Protein AF-A0A6C0JS86-F1 (afdb_monomer)

Radius of gyration: 32.62 Å; Cα contacts (8 Å, |Δi|>4): 65; chains: 1; bounding box: 48×30×108 Å

Solvent-accessible surface area (backbone atoms only — not comparable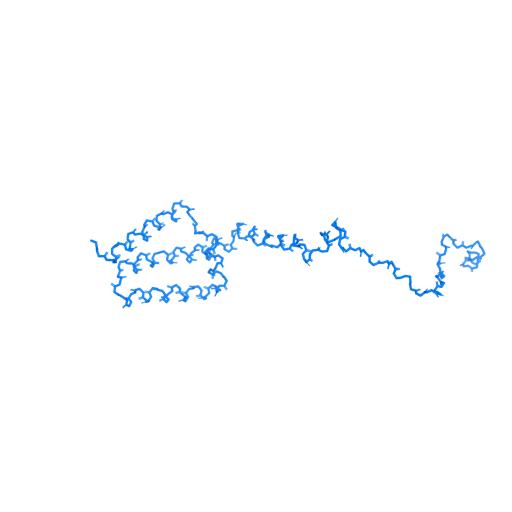 to full-atom values): 8396 Å² total; per-residue (Å²): 129,55,72,40,56,52,52,24,51,53,51,48,54,50,50,52,52,35,63,74,67,71,52,76,60,67,68,60,51,50,54,40,51,74,56,33,71,70,48,36,52,52,53,55,49,50,51,44,53,52,36,48,76,70,69,27,60,56,32,31,54,52,47,52,54,50,50,52,53,49,51,49,43,47,68,66,45,49,76,72,31,66,69,50,53,48,52,55,49,50,56,55,52,52,59,58,70,33,65,93,76,17,64,67,53,26,43,73,73,60,80,44,72,80,75,76,81,78,70,71,58,101,80,63,75,77,85,63,81,59,78,77,68,54,70,69,60,51,49,71,74,69,110

Secondary structure (DSSP, 8-state):
--HHHHHHHHHHHHHHHHHHH-S--HHHHHHHHHT-HHHHHHHHHHHHHHHHHTT-HHHHHHHHHHHHHHHHIIIIIGGG-HHHHHHHHHHHHHHHT-TTT-HHHHHHTTSS-PPPP--S-TT-------SSPPHHHHHHHH-

pLDDT: mean 79.11, std 11.08, range [51.41, 94.5]

Foldseek 3Di:
DPPLVVLLVVLVVVVVVCVVVVADDLVVLVVLCVCPLVSSVVVLVVVLVVCVVVVSVSNSVSSVVVSVSSSCCSPPPNVPDVVVVVVVVVVVVVVCPDCVPHPVNCVVVVVDDPDDPPPPDPPDDPPPCPPPDDPVVVVVVVD

Structure (mmCIF, N/CA/C/O backbone):
data_AF-A0A6C0JS86-F1
#
_entry.id   AF-A0A6C0JS86-F1
#
loop_
_atom_site.group_PDB
_atom_site.id
_atom_site.type_symbol
_atom_site.label_atom_id
_atom_site.label_alt_id
_atom_site.label_comp_id
_atom_site.label_asym_id
_atom_site.label_entity_id
_atom_site.label_seq_id
_atom_site.pdbx_PDB_ins_code
_atom_site.Cartn_x
_atom_site.Cartn_y
_atom_site.Cartn_z
_atom_site.occupancy
_atom_site.B_iso_or_equiv
_atom_site.auth_seq_id
_atom_site.auth_comp_id
_atom_site.auth_asym_id
_atom_site.auth_atom_id
_atom_site.pdbx_PDB_model_num
ATOM 1 N N . MET A 1 1 ? -4.258 2.442 32.702 1.00 60.25 1 MET A N 1
ATOM 2 C CA . MET A 1 1 ? -4.569 2.254 31.275 1.00 60.25 1 MET A CA 1
ATOM 3 C C . MET A 1 1 ? -4.558 0.777 30.979 1.00 60.25 1 MET A C 1
ATOM 5 O O . MET A 1 1 ? -3.561 0.117 31.265 1.00 60.25 1 MET A O 1
ATOM 9 N N . SER A 1 2 ? -5.675 0.257 30.481 1.00 83.94 2 SER A N 1
ATOM 10 C CA . SER A 1 2 ? -5.708 -1.099 29.938 1.00 83.94 2 SER A CA 1
ATOM 11 C C . SER A 1 2 ? -4.855 -1.165 28.657 1.00 83.94 2 SER A C 1
ATOM 13 O O . SER A 1 2 ? -4.657 -0.138 28.001 1.00 83.94 2 SER A O 1
ATOM 15 N N . PRO A 1 3 ? -4.314 -2.336 28.276 1.00 85.38 3 PRO A N 1
ATOM 16 C CA . PRO A 1 3 ? -3.574 -2.471 27.020 1.00 85.38 3 PRO A CA 1
ATOM 17 C C . PRO A 1 3 ? -4.386 -1.998 25.803 1.00 85.38 3 PRO A C 1
ATOM 19 O O . PRO A 1 3 ? -3.832 -1.344 24.926 1.00 85.38 3 PRO A O 1
ATOM 22 N N . ASP A 1 4 ? -5.702 -2.246 25.795 1.00 87.25 4 ASP A N 1
ATOM 23 C CA . ASP A 1 4 ? -6.623 -1.803 24.738 1.00 87.25 4 ASP A CA 1
ATOM 24 C C . ASP A 1 4 ? -6.697 -0.269 24.634 1.00 87.25 4 ASP A C 1
ATOM 26 O O . ASP A 1 4 ? -6.575 0.285 23.547 1.00 87.25 4 ASP A O 1
ATOM 30 N N . GLU A 1 5 ? -6.796 0.443 25.761 1.00 87.94 5 GLU A N 1
ATOM 31 C CA . GLU A 1 5 ? -6.770 1.916 25.787 1.00 87.94 5 GLU A CA 1
ATOM 32 C C . GLU A 1 5 ? -5.435 2.487 25.290 1.00 87.94 5 GLU A C 1
ATOM 34 O O . GLU A 1 5 ? -5.403 3.488 24.568 1.00 87.94 5 GLU A O 1
ATOM 39 N N . SER A 1 6 ? -4.320 1.854 25.659 1.00 90.12 6 SER A N 1
ATOM 40 C CA . SER A 1 6 ? -2.983 2.265 25.218 1.00 90.12 6 SER A CA 1
ATOM 41 C C . SER A 1 6 ? -2.804 2.087 23.709 1.00 90.12 6 SER A C 1
ATOM 43 O O . SER A 1 6 ? -2.282 2.979 23.041 1.00 90.12 6 SER A O 1
ATOM 45 N N . TYR A 1 7 ? -3.271 0.973 23.141 1.00 90.31 7 TYR A N 1
ATOM 46 C CA . TYR A 1 7 ? -3.207 0.751 21.695 1.00 90.31 7 TYR A CA 1
ATOM 47 C C . TYR A 1 7 ? -4.173 1.659 20.933 1.00 90.31 7 TYR A C 1
ATOM 49 O O . TYR A 1 7 ? -3.785 2.268 19.936 1.00 90.31 7 TYR A O 1
ATOM 57 N N . ALA A 1 8 ? -5.403 1.814 21.426 1.00 88.44 8 ALA A N 1
ATOM 58 C CA . ALA A 1 8 ? -6.394 2.692 20.821 1.00 88.44 8 ALA A CA 1
ATOM 59 C C . ALA A 1 8 ? -5.929 4.155 20.803 1.00 88.44 8 ALA A C 1
ATOM 61 O O . ALA A 1 8 ? -6.053 4.814 19.775 1.00 88.44 8 ALA A O 1
ATOM 62 N N . SER A 1 9 ? 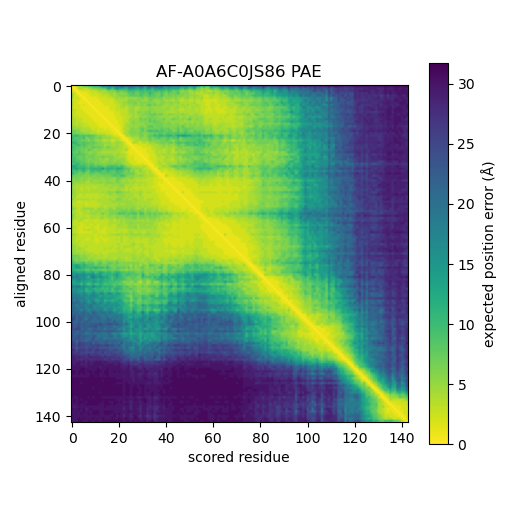-5.343 4.656 21.896 1.00 89.25 9 SER A N 1
ATOM 63 C CA . SER A 1 9 ? -4.824 6.031 21.959 1.00 89.25 9 SER A CA 1
ATOM 64 C C . SER A 1 9 ? -3.670 6.269 20.982 1.00 89.25 9 SER A C 1
ATOM 66 O O . SER A 1 9 ? -3.680 7.273 20.270 1.00 89.25 9 SER A O 1
ATOM 68 N N . LEU A 1 10 ? -2.730 5.325 20.862 1.00 91.19 10 LEU A N 1
ATOM 69 C CA . LEU A 1 10 ? -1.663 5.378 19.855 1.00 91.19 10 LEU A CA 1
ATOM 70 C C . LEU A 1 10 ? -2.214 5.430 18.426 1.00 91.19 10 LEU A C 1
ATOM 72 O O . LEU A 1 10 ? -1.791 6.262 17.621 1.00 91.19 10 LEU A O 1
ATOM 76 N N . LEU A 1 11 ? -3.185 4.573 18.112 1.00 90.19 11 LEU A N 1
ATOM 77 C CA . LEU A 1 11 ? -3.821 4.545 16.796 1.00 90.19 11 LEU A CA 1
ATOM 78 C C . LEU A 1 11 ? -4.619 5.818 16.501 1.00 90.19 11 LEU A C 1
ATOM 80 O O . LEU A 1 11 ? -4.684 6.250 15.353 1.00 90.19 11 LEU A O 1
ATOM 84 N N . LEU A 1 12 ? -5.192 6.448 17.523 1.00 90.12 12 LEU A N 1
ATOM 85 C CA . LEU A 1 12 ? -5.932 7.700 17.387 1.00 90.12 12 LEU A CA 1
ATOM 86 C C . LEU A 1 12 ? -4.985 8.870 17.083 1.00 90.12 12 LEU A C 1
ATOM 88 O O . LEU A 1 12 ? -5.269 9.678 16.198 1.00 90.12 12 LEU A O 1
ATOM 92 N N . VAL A 1 13 ? -3.820 8.920 17.737 1.00 90.88 13 VAL A N 1
ATOM 93 C CA . VAL A 1 13 ? -2.752 9.878 17.397 1.00 90.88 13 VAL A CA 1
ATOM 94 C C . VAL A 1 13 ? -2.282 9.667 15.959 1.00 90.88 13 VAL A C 1
ATOM 96 O O . VAL A 1 13 ? -2.174 10.630 15.200 1.00 90.88 13 VAL A O 1
ATOM 99 N N . PHE A 1 14 ? -2.065 8.417 15.549 1.00 89.00 14 PHE A N 1
ATOM 100 C CA . PHE A 1 14 ? -1.718 8.098 14.165 1.00 89.00 14 PHE A CA 1
ATOM 101 C C . PHE A 1 14 ? -2.797 8.570 13.178 1.00 89.00 14 PHE A C 1
ATOM 103 O O . PHE A 1 14 ? -2.481 9.237 12.194 1.00 89.00 14 PHE A O 1
ATOM 110 N N . LEU A 1 15 ? -4.074 8.298 13.462 1.00 87.19 15 LEU A N 1
ATOM 111 C CA . LEU A 1 15 ? -5.196 8.752 12.642 1.00 87.19 15 LEU A CA 1
ATOM 112 C C . LEU A 1 15 ? -5.214 10.284 12.505 1.00 87.19 15 LEU A C 1
ATOM 114 O O . LEU A 1 15 ? -5.410 10.791 11.403 1.00 87.19 15 LEU A O 1
ATOM 118 N N . LEU A 1 16 ? -4.961 11.030 13.585 1.00 88.50 16 LEU A N 1
ATOM 119 C CA . LEU A 1 16 ? -4.863 12.495 13.547 1.00 88.50 16 LEU A CA 1
ATOM 120 C C . LEU A 1 16 ? -3.736 12.981 12.626 1.00 88.50 16 LEU A C 1
ATOM 122 O O . LEU A 1 16 ? -3.931 13.916 11.845 1.00 88.50 16 LEU A O 1
ATOM 126 N N . VAL A 1 17 ? -2.571 12.334 12.670 1.00 86.75 17 VAL A N 1
ATOM 127 C CA . VAL A 1 17 ? -1.451 12.656 11.771 1.00 86.75 17 VAL A CA 1
ATOM 128 C C . VAL A 1 17 ? -1.833 12.389 10.315 1.00 86.75 17 VAL A C 1
ATOM 130 O O . VAL A 1 17 ? -1.601 13.230 9.450 1.00 86.75 17 VAL A O 1
ATOM 133 N N . VAL A 1 18 ? -2.490 11.267 10.029 1.00 83.88 18 VAL A N 1
ATOM 134 C CA . VAL A 1 18 ? -2.931 10.953 8.663 1.00 83.88 18 VAL A CA 1
ATOM 135 C C . VAL A 1 18 ? -3.972 11.956 8.163 1.00 83.88 18 VAL A C 1
ATOM 137 O O . VAL A 1 18 ? -3.881 12.425 7.031 1.00 83.88 18 VAL A O 1
ATOM 140 N N . ILE A 1 19 ? -4.939 12.338 9.001 1.00 83.75 19 ILE A N 1
ATOM 141 C CA . ILE A 1 19 ? -5.962 13.329 8.634 1.00 83.75 19 ILE A CA 1
ATOM 142 C C . ILE A 1 19 ? -5.321 14.687 8.330 1.00 83.75 19 ILE A C 1
ATOM 144 O O . ILE A 1 19 ? -5.702 15.341 7.359 1.00 83.75 19 ILE A O 1
ATOM 148 N N . THR A 1 20 ? -4.335 15.107 9.127 1.00 83.56 20 THR A N 1
ATOM 149 C CA . THR A 1 20 ? -3.633 16.383 8.910 1.00 83.56 20 THR A CA 1
ATOM 150 C C . THR A 1 20 ? -2.768 16.361 7.650 1.00 83.56 20 THR A C 1
ATOM 152 O O . THR A 1 20 ? -2.764 17.340 6.905 1.00 83.56 20 THR A O 1
ATOM 155 N N . GLN A 1 21 ? -2.106 15.240 7.352 1.00 81.06 21 GLN A N 1
ATOM 156 C CA . GLN A 1 21 ? -1.311 15.062 6.130 1.00 81.06 21 GLN A CA 1
ATOM 157 C C . GLN A 1 21 ? -2.154 14.749 4.883 1.00 81.06 21 GLN A C 1
ATOM 159 O O . GLN A 1 21 ? -1.644 14.841 3.770 1.00 81.06 21 GLN A O 1
ATOM 164 N N . LYS A 1 22 ? -3.442 14.420 5.053 1.00 78.00 22 LYS A N 1
ATOM 165 C CA . LYS A 1 22 ? -4.428 14.084 4.006 1.00 78.00 22 LYS A CA 1
ATOM 166 C C . LYS A 1 22 ? -4.080 12.891 3.110 1.00 78.00 22 LYS A C 1
ATOM 168 O O . LYS A 1 22 ? -4.817 12.639 2.162 1.00 78.00 22 LYS A O 1
ATOM 173 N N . GLN A 1 23 ? -3.001 12.170 3.387 1.00 73.69 23 GLN A N 1
ATOM 174 C CA . GLN A 1 23 ? -2.584 11.008 2.611 1.00 73.69 23 GLN A CA 1
ATOM 175 C C . GLN A 1 23 ? -1.907 9.980 3.511 1.00 73.69 23 GLN A C 1
ATOM 177 O O . GLN A 1 23 ? -1.190 10.334 4.451 1.00 73.69 23 GLN A O 1
ATOM 182 N N . PHE A 1 24 ? -2.106 8.702 3.202 1.00 82.00 24 PHE A N 1
ATOM 183 C CA . PHE A 1 24 ? -1.273 7.638 3.753 1.00 82.00 24 PHE A CA 1
ATOM 184 C C . PHE A 1 24 ? 0.077 7.565 3.026 1.00 82.00 24 PHE A C 1
ATOM 186 O O . PHE A 1 24 ? 0.243 8.062 1.913 1.00 82.00 24 PHE A O 1
ATOM 193 N N . SER A 1 25 ? 1.064 6.924 3.659 1.00 80.38 25 SER A N 1
ATOM 194 C CA . SER A 1 25 ? 2.381 6.719 3.049 1.00 80.38 25 SER A CA 1
ATOM 195 C C . SER A 1 25 ? 2.267 5.957 1.723 1.00 80.38 25 SER A C 1
ATOM 197 O O . SER A 1 25 ? 1.647 4.890 1.659 1.00 80.38 25 SER A O 1
ATOM 199 N N . SER A 1 26 ? 2.917 6.482 0.682 1.00 76.12 26 SER A N 1
ATOM 200 C CA . SER A 1 26 ? 2.955 5.907 -0.669 1.00 76.12 26 SER A CA 1
ATOM 201 C C . SER A 1 26 ? 3.426 4.452 -0.678 1.00 76.12 26 SER A C 1
ATOM 203 O O . SER A 1 26 ? 2.851 3.620 -1.377 1.00 76.12 26 SER A O 1
ATOM 205 N N . MET A 1 27 ? 4.416 4.119 0.154 1.00 77.75 27 MET A N 1
ATOM 206 C CA . MET A 1 27 ? 4.943 2.758 0.291 1.00 77.75 27 MET A CA 1
ATOM 207 C C . MET A 1 27 ? 3.875 1.778 0.789 1.00 77.75 27 MET A C 1
ATOM 209 O O . MET A 1 27 ? 3.764 0.662 0.281 1.00 77.75 27 MET A O 1
ATOM 213 N N . PHE A 1 28 ? 3.076 2.194 1.773 1.00 78.44 28 PHE A N 1
ATOM 214 C CA . PHE A 1 28 ? 2.033 1.349 2.352 1.00 78.44 28 PHE A CA 1
ATOM 215 C C . PHE A 1 28 ? 0.890 1.137 1.354 1.00 78.44 28 PHE A C 1
ATOM 217 O O . PHE A 1 28 ? 0.406 0.020 1.180 1.00 78.44 28 PHE A O 1
ATOM 224 N N . LEU A 1 29 ? 0.512 2.197 0.635 1.00 80.69 29 LEU A N 1
ATOM 225 C CA . LEU A 1 29 ? -0.508 2.151 -0.413 1.00 80.69 29 LEU A CA 1
ATOM 226 C C . LEU A 1 29 ? -0.092 1.262 -1.600 1.00 80.69 29 LEU A C 1
ATOM 228 O O . LEU A 1 29 ? -0.908 0.487 -2.098 1.00 80.69 29 LEU A O 1
ATOM 232 N N . GLU A 1 30 ? 1.172 1.315 -2.029 1.00 80.81 30 GLU A N 1
ATOM 233 C CA . GLU A 1 30 ? 1.726 0.405 -3.046 1.00 80.81 30 GLU A CA 1
ATOM 234 C C . GLU A 1 30 ? 1.748 -1.050 -2.569 1.00 80.81 30 GLU A C 1
ATOM 236 O O . GLU A 1 30 ? 1.359 -1.950 -3.314 1.00 80.81 30 GLU A O 1
ATOM 241 N N . LEU A 1 31 ? 2.130 -1.302 -1.314 1.00 81.56 31 LEU A N 1
ATOM 242 C CA . LEU A 1 31 ? 2.129 -2.652 -0.752 1.00 81.56 31 LEU A CA 1
ATOM 243 C C . LEU A 1 31 ? 0.718 -3.255 -0.718 1.00 81.56 31 LEU A C 1
ATOM 245 O O . LEU A 1 31 ? 0.536 -4.411 -1.103 1.00 81.56 31 LEU A O 1
ATOM 249 N N . LEU A 1 32 ? -0.294 -2.467 -0.340 1.00 81.38 32 LEU A N 1
ATOM 250 C CA . LEU A 1 32 ? -1.688 -2.905 -0.422 1.00 81.38 32 LEU A CA 1
ATOM 251 C C . LEU A 1 32 ? -2.130 -3.153 -1.871 1.00 81.38 32 LEU A C 1
ATOM 253 O O . LEU A 1 32 ? -2.835 -4.127 -2.135 1.00 81.38 32 LEU A O 1
ATOM 257 N N . LEU A 1 33 ? -1.710 -2.318 -2.826 1.00 81.69 33 LEU A N 1
ATOM 258 C CA . LEU A 1 33 ? -2.039 -2.524 -4.238 1.00 81.69 33 LEU A CA 1
ATOM 259 C C . LEU A 1 33 ? -1.380 -3.775 -4.833 1.00 81.69 33 LEU A C 1
ATOM 261 O O . LEU A 1 33 ? -2.016 -4.432 -5.659 1.00 81.69 33 LEU A O 1
ATOM 265 N N . LYS A 1 34 ? -0.169 -4.149 -4.399 1.00 81.19 34 LYS A N 1
ATOM 266 C CA . LYS A 1 34 ? 0.490 -5.405 -4.807 1.00 81.19 34 LYS A CA 1
ATOM 267 C C . LYS A 1 34 ? -0.319 -6.641 -4.419 1.00 81.19 34 LYS A C 1
ATOM 269 O O . LYS A 1 34 ? -0.354 -7.607 -5.172 1.00 81.19 34 LYS A O 1
ATOM 274 N N . ILE A 1 35 ? -1.018 -6.587 -3.285 1.00 78.38 35 ILE A N 1
ATOM 275 C CA . ILE A 1 35 ? -1.909 -7.655 -2.796 1.00 78.38 35 ILE A CA 1
ATOM 276 C C . ILE A 1 35 ? -3.234 -7.704 -3.586 1.00 78.38 35 ILE A C 1
ATOM 278 O O . ILE A 1 35 ? -4.035 -8.618 -3.402 1.00 78.38 35 ILE A O 1
ATOM 282 N N . THR A 1 36 ? -3.436 -6.793 -4.546 1.00 78.88 36 THR A N 1
ATOM 283 C CA . THR A 1 36 ? -4.679 -6.514 -5.284 1.00 78.88 36 THR A CA 1
ATOM 284 C C . THR A 1 36 ? -5.742 -5.814 -4.434 1.00 78.88 36 THR A C 1
ATOM 286 O O . THR A 1 36 ? -5.842 -6.013 -3.226 1.00 78.88 36 THR A O 1
ATOM 289 N N . ARG A 1 37 ? -6.587 -4.991 -5.074 1.00 77.88 37 ARG A N 1
ATOM 290 C CA . ARG A 1 37 ? -7.672 -4.246 -4.402 1.00 77.88 37 ARG A CA 1
ATOM 291 C C . ARG A 1 37 ? -8.614 -5.133 -3.568 1.00 77.88 37 ARG A C 1
ATOM 293 O O . ARG A 1 37 ? -8.844 -4.778 -2.412 1.00 77.88 37 ARG A O 1
ATOM 300 N N . PRO A 1 38 ? -9.151 -6.257 -4.092 1.00 82.75 38 PRO A N 1
ATOM 301 C CA . PRO A 1 38 ? -9.982 -7.146 -3.283 1.00 82.75 38 PRO A CA 1
ATOM 302 C C . PRO A 1 38 ? -9.164 -7.869 -2.204 1.00 82.75 38 PRO A C 1
ATOM 304 O O . PRO A 1 38 ? -9.632 -7.996 -1.073 1.00 82.75 38 PRO A O 1
ATOM 307 N N . GLY A 1 39 ? -7.919 -8.265 -2.494 1.00 82.62 39 GLY A N 1
ATOM 308 C CA . GLY A 1 39 ? -7.042 -8.894 -1.503 1.00 82.62 39 GLY A CA 1
ATOM 309 C C . GLY A 1 39 ? -6.794 -7.991 -0.294 1.00 82.62 39 GLY A C 1
ATOM 310 O O . GLY A 1 39 ? -6.970 -8.419 0.844 1.00 82.62 39 GLY A O 1
ATOM 311 N N . ALA A 1 40 ? -6.502 -6.711 -0.528 1.00 84.75 40 ALA A N 1
ATOM 312 C CA . ALA A 1 40 ? -6.325 -5.724 0.530 1.00 84.75 40 ALA A CA 1
ATOM 313 C C . ALA A 1 40 ? -7.580 -5.580 1.408 1.00 84.75 40 ALA A C 1
ATOM 315 O O . ALA A 1 40 ? -7.467 -5.555 2.631 1.00 84.75 40 ALA A O 1
ATOM 316 N N . THR A 1 41 ? -8.782 -5.548 0.818 1.00 87.44 41 THR A N 1
ATOM 317 C CA . THR A 1 41 ? -10.028 -5.480 1.606 1.00 87.44 41 THR A CA 1
ATOM 318 C C . THR A 1 41 ? -10.229 -6.704 2.495 1.00 87.44 41 THR A C 1
ATOM 320 O O . THR A 1 41 ? -10.583 -6.552 3.661 1.00 87.44 41 THR A O 1
ATOM 323 N N . VAL A 1 42 ? -9.951 -7.907 1.980 1.00 89.81 42 VAL A N 1
ATOM 324 C CA . VAL A 1 42 ? -10.088 -9.157 2.742 1.00 89.81 42 VAL A CA 1
ATOM 325 C C . VAL A 1 42 ? -9.080 -9.206 3.888 1.00 89.81 42 VAL A C 1
ATOM 327 O O . VAL A 1 42 ? -9.447 -9.554 5.007 1.00 89.81 42 VAL A O 1
ATOM 330 N N . VAL A 1 43 ? -7.831 -8.798 3.643 1.00 90.00 43 VAL A N 1
ATOM 331 C CA . VAL A 1 43 ? -6.782 -8.747 4.673 1.00 90.00 43 VAL A CA 1
ATOM 332 C C . VAL A 1 43 ? -7.146 -7.767 5.790 1.00 90.00 43 VAL A C 1
ATOM 334 O O . VAL A 1 43 ? -7.062 -8.121 6.965 1.00 90.00 43 VAL A O 1
ATOM 337 N N . LEU A 1 44 ? -7.598 -6.556 5.447 1.00 91.19 44 LEU A N 1
ATOM 338 C CA . LEU A 1 44 ? -7.997 -5.552 6.440 1.00 91.19 44 LEU A CA 1
ATOM 339 C C . LEU A 1 44 ? -9.227 -5.996 7.244 1.00 91.19 44 LEU A C 1
ATOM 341 O O . LEU A 1 44 ? -9.295 -5.764 8.449 1.00 91.19 44 LEU A O 1
ATOM 345 N N . LEU A 1 45 ? -10.180 -6.676 6.606 1.00 92.38 45 LEU A N 1
ATOM 346 C CA . LEU A 1 45 ? -11.351 -7.218 7.290 1.00 92.38 45 LEU A CA 1
ATOM 347 C C . LEU A 1 45 ? -10.973 -8.380 8.219 1.00 92.38 45 LEU A C 1
ATOM 349 O O . LEU A 1 45 ? -11.441 -8.434 9.354 1.00 92.38 45 LEU A O 1
ATOM 353 N N . GLY A 1 46 ? -10.064 -9.257 7.788 1.00 93.06 46 GLY A N 1
ATOM 354 C CA . GLY A 1 46 ? -9.495 -10.311 8.630 1.00 93.06 46 GLY A CA 1
ATOM 355 C C . GLY A 1 46 ? -8.777 -9.754 9.862 1.00 93.06 46 GLY A C 1
ATOM 356 O O . GLY A 1 46 ? -8.958 -10.273 10.963 1.00 93.06 46 GLY A O 1
ATOM 357 N N . LEU A 1 47 ? -8.036 -8.652 9.707 1.00 92.81 47 LEU A N 1
ATOM 358 C CA . LEU A 1 47 ? -7.396 -7.948 10.822 1.00 92.81 47 LEU A CA 1
ATOM 359 C C . LEU A 1 47 ? -8.425 -7.428 11.838 1.00 92.81 47 LEU A C 1
ATOM 361 O O . LEU A 1 47 ? -8.232 -7.583 13.043 1.00 92.81 47 LEU A O 1
ATOM 365 N N . LEU A 1 48 ? -9.534 -6.848 11.370 1.00 93.38 48 LEU A N 1
ATOM 366 C CA . LEU A 1 48 ? -10.611 -6.376 12.244 1.00 93.38 48 LEU A CA 1
ATOM 367 C C . LEU A 1 48 ? -11.277 -7.527 13.006 1.00 93.38 48 LEU A C 1
ATOM 369 O O . LEU A 1 48 ? -11.459 -7.434 14.219 1.00 93.38 48 LEU A O 1
ATOM 373 N N . VAL A 1 49 ? -11.584 -8.636 12.328 1.00 94.50 49 VAL A N 1
ATOM 374 C CA . VAL A 1 49 ? -12.142 -9.835 12.977 1.00 94.50 49 VAL A CA 1
ATOM 375 C C . VAL A 1 49 ? -11.177 -10.383 14.029 1.00 94.50 49 VAL A C 1
ATOM 377 O O . VAL A 1 49 ? -11.599 -10.716 15.137 1.00 94.50 49 VAL A O 1
ATOM 380 N N . PHE A 1 50 ? -9.877 -10.418 13.727 1.00 94.25 50 PHE A N 1
ATOM 381 C CA . PHE A 1 50 ? -8.853 -10.845 14.676 1.00 94.25 50 PHE A CA 1
ATOM 382 C C . PHE A 1 50 ? -8.823 -9.954 15.925 1.00 94.25 50 PHE A C 1
ATOM 384 O O . PHE A 1 50 ? -8.866 -10.473 17.041 1.00 94.25 50 PHE A O 1
ATOM 391 N N . LEU A 1 51 ? -8.822 -8.628 15.761 1.00 91.75 51 LEU A N 1
ATOM 392 C CA . LEU A 1 51 ? -8.844 -7.680 16.883 1.00 91.75 51 LEU A CA 1
ATOM 393 C C . LEU A 1 51 ? -10.095 -7.846 17.751 1.00 91.75 51 LEU A C 1
ATOM 395 O O . LEU A 1 51 ? -9.994 -7.887 18.978 1.00 91.75 51 LEU A O 1
ATOM 399 N N . TYR A 1 52 ? -11.258 -8.019 17.121 1.00 91.88 52 TYR A N 1
ATOM 400 C CA . TYR A 1 52 ? -12.508 -8.257 17.837 1.00 91.88 52 TYR A CA 1
ATOM 401 C C . TYR A 1 52 ? -12.480 -9.581 18.613 1.00 91.88 52 TYR A C 1
ATOM 403 O O . TYR A 1 52 ? -12.862 -9.620 19.780 1.00 91.88 52 TYR A O 1
ATOM 411 N N . SER A 1 53 ? -11.944 -10.651 18.014 1.00 93.44 53 SER A N 1
ATOM 412 C CA . SER A 1 53 ? -11.816 -11.961 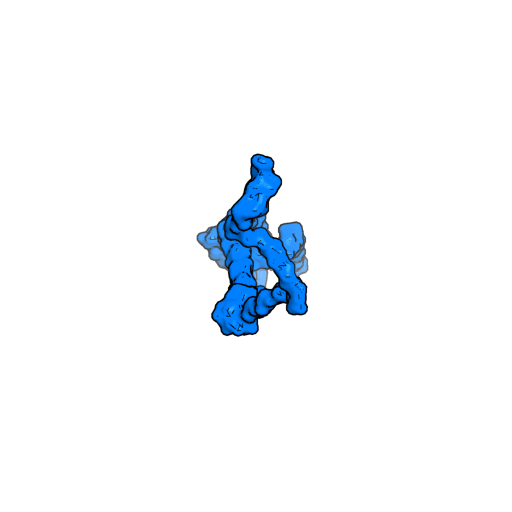18.671 1.00 93.44 53 SER A CA 1
ATOM 413 C C . SER A 1 53 ? -10.908 -11.942 19.908 1.00 93.44 53 SER A C 1
ATOM 415 O O . SER A 1 53 ? -11.033 -12.796 20.783 1.00 93.44 53 SER A O 1
ATOM 417 N N . LYS A 1 54 ? -10.004 -10.958 20.002 1.00 90.88 54 LYS A N 1
ATOM 418 C CA . LYS A 1 54 ? -9.113 -10.743 21.149 1.00 90.88 54 LYS A CA 1
ATOM 419 C C . LYS A 1 54 ? -9.732 -9.882 22.255 1.00 90.88 54 LYS A C 1
ATOM 421 O O . LYS A 1 54 ? -9.066 -9.651 23.259 1.00 90.88 54 LYS A O 1
ATOM 426 N N . GLY A 1 55 ? -10.972 -9.417 22.088 1.00 89.50 55 GLY A N 1
ATOM 427 C CA . GLY A 1 55 ? -11.655 -8.559 23.061 1.00 89.50 55 GLY A CA 1
ATOM 428 C C . GLY A 1 55 ? -11.135 -7.117 23.099 1.00 89.50 55 GLY A C 1
ATOM 429 O O . GLY A 1 55 ? -11.413 -6.397 24.052 1.00 89.50 55 GLY A O 1
ATOM 430 N N . LEU A 1 56 ? -10.379 -6.686 22.081 1.00 90.62 56 LEU A N 1
ATOM 431 C CA . LEU A 1 56 ? -9.836 -5.328 21.971 1.00 90.62 56 LEU A CA 1
ATOM 432 C C . LEU A 1 56 ? -10.857 -4.410 21.287 1.00 90.62 56 LEU A C 1
ATOM 434 O O . LEU A 1 56 ? -10.739 -4.091 20.100 1.00 90.62 56 LEU A O 1
ATOM 438 N N . HIS A 1 57 ? -11.913 -4.045 22.009 1.00 90.62 57 HIS A N 1
ATOM 439 C CA . HIS A 1 57 ? -13.054 -3.327 21.440 1.00 90.62 57 HIS A CA 1
ATOM 440 C C . HIS A 1 57 ? -12.718 -1.884 21.047 1.00 90.62 57 HIS A C 1
ATOM 442 O O . HIS A 1 57 ? -13.161 -1.427 19.989 1.00 90.62 57 HIS A O 1
ATOM 448 N N . TYR A 1 58 ? -11.914 -1.174 21.844 1.00 89.19 58 TYR A N 1
ATOM 449 C CA . TYR A 1 58 ? -11.528 0.201 21.520 1.00 89.19 58 TYR A CA 1
ATOM 450 C C . TYR A 1 58 ? -10.554 0.235 20.345 1.00 89.19 58 TYR A C 1
ATOM 452 O O . TYR A 1 58 ? -10.744 1.006 19.402 1.00 89.19 58 TYR A O 1
ATOM 460 N N . THR A 1 59 ? -9.560 -0.655 20.351 1.00 90.38 59 THR A N 1
ATOM 461 C CA . THR A 1 59 ? -8.617 -0.813 19.238 1.00 90.38 59 THR A CA 1
ATOM 462 C C . THR A 1 59 ? -9.349 -1.188 17.950 1.00 90.38 59 THR A C 1
ATOM 464 O O . THR A 1 59 ? -9.073 -0.607 16.903 1.00 90.38 59 THR A O 1
ATOM 467 N N . PHE A 1 60 ? -10.322 -2.106 18.014 1.00 92.19 60 PHE A N 1
ATOM 468 C CA . PHE A 1 60 ? -11.162 -2.480 16.874 1.00 92.19 60 PHE A CA 1
ATOM 469 C C . PHE A 1 60 ? -11.887 -1.273 16.273 1.00 92.19 60 PHE A C 1
ATOM 471 O O . PHE A 1 60 ? -11.873 -1.095 15.056 1.00 92.19 60 PHE A O 1
ATOM 478 N N . LEU A 1 61 ? -12.491 -0.429 17.113 1.00 92.31 61 LEU A N 1
ATOM 479 C CA . LEU A 1 61 ? -13.255 0.728 16.656 1.00 92.31 61 LEU A CA 1
ATOM 480 C C . LEU A 1 61 ? -12.353 1.733 15.932 1.00 92.31 61 LEU A C 1
ATOM 482 O O . LEU A 1 61 ? -12.653 2.131 14.805 1.00 92.31 61 LEU A O 1
ATOM 486 N N . VAL A 1 62 ? -11.216 2.094 16.535 1.00 92.25 62 VAL A N 1
ATOM 487 C CA . VAL A 1 62 ? -10.259 3.031 15.924 1.00 92.25 62 VAL A CA 1
ATOM 488 C C . VAL A 1 62 ? -9.672 2.449 14.636 1.00 92.25 62 VAL A C 1
ATOM 490 O O . VAL A 1 62 ? -9.614 3.141 13.618 1.00 92.25 62 VAL A O 1
ATOM 493 N N . MET A 1 63 ? -9.309 1.163 14.633 1.00 92.06 63 MET A N 1
ATOM 494 C CA . MET A 1 63 ? -8.830 0.486 13.426 1.00 92.06 63 MET A CA 1
ATOM 495 C C . MET A 1 63 ? -9.882 0.448 12.325 1.00 92.06 63 MET A C 1
ATOM 497 O O . MET A 1 63 ? -9.534 0.642 11.166 1.00 92.06 63 MET A O 1
ATOM 501 N N . GLY A 1 64 ? -11.158 0.252 12.656 1.00 91.75 64 GLY A N 1
ATOM 502 C CA . GLY A 1 64 ? -12.246 0.282 11.680 1.00 91.75 64 GLY A CA 1
ATOM 503 C C . GLY A 1 64 ? -12.315 1.622 10.951 1.00 91.75 64 GLY A C 1
ATOM 504 O O . GLY A 1 64 ? -12.382 1.658 9.722 1.00 91.75 64 GLY A O 1
ATOM 505 N N . VAL A 1 65 ? -12.203 2.727 11.692 1.00 91.56 65 VAL A N 1
ATOM 506 C CA . VAL A 1 65 ? -12.148 4.075 11.107 1.00 91.56 65 VAL A CA 1
ATOM 507 C C . VAL A 1 65 ? -10.925 4.223 10.199 1.00 91.56 65 VAL A C 1
ATOM 509 O O . VAL A 1 65 ? -11.069 4.645 9.050 1.00 91.56 65 VAL A O 1
ATOM 512 N N . ILE A 1 66 ? -9.737 3.821 10.665 1.00 90.56 66 ILE A N 1
ATOM 513 C CA . ILE A 1 66 ? -8.497 3.874 9.871 1.00 90.56 66 ILE A CA 1
ATOM 514 C C . ILE A 1 66 ? -8.644 3.076 8.572 1.00 90.56 66 ILE A C 1
ATOM 516 O O . ILE A 1 66 ? -8.289 3.578 7.509 1.00 90.56 66 ILE A O 1
ATOM 520 N N . VAL A 1 67 ? -9.199 1.864 8.634 1.00 91.31 67 VAL A N 1
ATOM 521 C CA . VAL A 1 67 ? -9.406 0.983 7.475 1.00 91.31 67 VAL A CA 1
ATOM 522 C C . VAL A 1 67 ? -10.304 1.641 6.432 1.00 91.31 67 VAL A C 1
ATOM 524 O O . VAL A 1 67 ? -9.979 1.607 5.247 1.00 91.31 67 VAL A O 1
ATOM 527 N N . VAL A 1 68 ? -11.403 2.279 6.845 1.00 89.69 68 VAL A N 1
ATOM 528 C CA . VAL A 1 68 ? -12.304 2.981 5.917 1.00 89.69 68 VAL A CA 1
ATOM 529 C C . VAL A 1 68 ? -11.588 4.143 5.229 1.00 89.69 68 VAL A C 1
ATOM 531 O O . VAL A 1 68 ? -11.685 4.286 4.008 1.00 89.69 68 VAL A O 1
ATOM 534 N N . PHE A 1 69 ? -10.834 4.948 5.982 1.00 88.19 69 PHE A N 1
ATOM 535 C CA . PHE A 1 69 ? -10.047 6.043 5.412 1.00 88.19 69 PHE A CA 1
ATOM 536 C C . PHE A 1 69 ? -8.960 5.536 4.462 1.00 88.19 69 PHE A C 1
ATOM 538 O O . PHE A 1 69 ? -8.813 6.078 3.369 1.00 88.19 69 PHE A O 1
ATOM 545 N N . LEU A 1 70 ? -8.248 4.475 4.839 1.00 87.56 70 LEU A N 1
ATOM 546 C CA . LEU A 1 70 ? -7.201 3.855 4.030 1.00 87.56 70 LEU A CA 1
ATOM 547 C C . LEU A 1 70 ? -7.759 3.302 2.719 1.00 87.56 70 LEU A C 1
ATOM 549 O O . LEU A 1 70 ? -7.191 3.531 1.654 1.00 87.56 70 LEU A O 1
ATOM 553 N N . LEU A 1 71 ? -8.893 2.599 2.776 1.00 87.00 71 LEU A N 1
ATOM 554 C CA . LEU A 1 71 ? -9.554 2.067 1.588 1.00 87.00 71 LEU A CA 1
ATOM 555 C C . LEU A 1 71 ? -10.035 3.185 0.670 1.00 87.00 71 LEU A C 1
ATOM 557 O O . LEU A 1 71 ? -9.819 3.106 -0.539 1.00 87.00 71 LEU A O 1
ATOM 561 N N . ARG A 1 72 ? -10.634 4.242 1.231 1.00 86.38 72 ARG A N 1
ATOM 562 C CA . ARG A 1 72 ? -11.020 5.425 0.460 1.00 86.38 72 ARG A CA 1
ATOM 563 C C . ARG A 1 72 ? -9.807 6.022 -0.249 1.00 86.38 72 ARG A C 1
ATOM 565 O O . ARG A 1 72 ? -9.851 6.178 -1.464 1.00 86.38 72 ARG A O 1
ATOM 572 N N . ASP A 1 73 ? -8.731 6.298 0.483 1.00 82.94 73 ASP A N 1
ATOM 573 C CA . ASP A 1 73 ? -7.523 6.924 -0.060 1.00 82.94 73 ASP A CA 1
ATOM 574 C C . ASP A 1 73 ? -6.878 6.062 -1.159 1.00 82.94 73 ASP A C 1
ATOM 576 O O . ASP A 1 73 ? -6.596 6.534 -2.264 1.00 82.94 73 ASP A O 1
ATOM 580 N N . MET A 1 74 ? -6.775 4.751 -0.922 1.00 84.19 74 MET A N 1
ATOM 581 C CA . MET A 1 74 ? -6.255 3.794 -1.896 1.00 84.19 74 MET A CA 1
ATOM 582 C C . MET A 1 74 ? -7.105 3.736 -3.175 1.00 84.19 74 MET A C 1
ATOM 584 O O . MET A 1 74 ? -6.556 3.682 -4.276 1.00 84.19 74 MET A O 1
ATOM 588 N N . TRP A 1 75 ? -8.437 3.721 -3.057 1.00 83.25 75 TRP A N 1
ATOM 589 C CA . TRP A 1 75 ? -9.332 3.518 -4.201 1.00 83.25 75 TRP A CA 1
ATOM 590 C C . TRP A 1 75 ? -9.550 4.794 -5.015 1.00 83.25 75 TRP A C 1
ATOM 592 O O . TRP A 1 75 ? -9.602 4.716 -6.245 1.00 83.25 75 TRP A O 1
ATOM 602 N N . SER A 1 76 ? -9.691 5.953 -4.364 1.00 80.56 76 SER A N 1
ATOM 603 C CA . SER A 1 76 ? -10.033 7.205 -5.048 1.00 80.56 76 SER A CA 1
ATOM 604 C C . SER A 1 76 ? -8.826 8.068 -5.393 1.00 80.56 76 SER A C 1
ATOM 606 O O . SER A 1 76 ? -8.798 8.638 -6.484 1.00 80.56 76 SER A O 1
ATOM 608 N N . HIS A 1 77 ? -7.848 8.178 -4.493 1.00 74.75 77 HIS A N 1
ATOM 609 C CA . HIS A 1 77 ? -6.745 9.129 -4.632 1.00 74.75 77 HIS A CA 1
ATOM 610 C C . HIS A 1 77 ? -5.484 8.463 -5.175 1.00 74.75 77 HIS A C 1
ATOM 612 O O . HIS A 1 77 ? -4.969 8.904 -6.199 1.00 74.75 77 HIS A O 1
ATOM 618 N N . TRP A 1 78 ? -5.022 7.367 -4.570 1.00 78.38 78 TRP A N 1
ATOM 619 C CA . TRP A 1 78 ? -3.722 6.778 -4.908 1.00 78.38 78 TRP A CA 1
ATOM 620 C C . TRP A 1 78 ? -3.641 6.221 -6.335 1.00 78.38 78 TRP A C 1
ATOM 622 O O . TRP A 1 78 ? -2.653 6.419 -7.033 1.00 78.38 78 TRP A O 1
ATOM 632 N N . VAL A 1 79 ? -4.698 5.566 -6.824 1.00 74.44 79 VAL A N 1
ATOM 633 C CA . VAL A 1 79 ? -4.721 5.027 -8.199 1.00 74.44 79 VAL A CA 1
ATOM 634 C C . VAL A 1 79 ? -4.594 6.131 -9.252 1.00 74.44 79 VAL A C 1
ATOM 636 O O . VAL A 1 79 ? -4.045 5.881 -10.323 1.00 74.44 79 VAL A O 1
ATOM 639 N N . ARG A 1 80 ? -5.118 7.323 -8.952 1.00 72.62 80 ARG A N 1
ATOM 640 C CA . ARG A 1 80 ? -5.164 8.478 -9.855 1.00 72.62 80 ARG A CA 1
ATOM 641 C C . ARG A 1 80 ? -4.083 9.515 -9.541 1.00 72.62 80 ARG A C 1
ATOM 643 O O . ARG A 1 80 ? -4.088 10.570 -10.163 1.00 72.62 80 ARG A O 1
ATOM 650 N N . SER A 1 81 ? -3.208 9.256 -8.568 1.00 76.62 81 SER A N 1
ATOM 651 C CA . SER A 1 81 ? -2.230 10.242 -8.122 1.00 76.62 81 SER A CA 1
ATOM 652 C C . SER A 1 81 ? -1.053 10.324 -9.092 1.00 76.62 81 SER A C 1
ATOM 654 O O . SER A 1 81 ? -0.499 9.307 -9.522 1.00 76.62 81 SER A O 1
ATOM 656 N N . ASP A 1 82 ? -0.618 11.552 -9.378 1.00 73.44 82 ASP A N 1
ATOM 657 C CA . ASP A 1 82 ? 0.633 11.788 -10.105 1.00 73.44 82 ASP A CA 1
ATOM 658 C C . ASP A 1 82 ? 1.835 11.238 -9.332 1.00 73.44 82 ASP A C 1
ATOM 660 O O . ASP A 1 82 ? 2.790 10.771 -9.937 1.00 73.44 82 ASP A O 1
ATOM 664 N N . ALA A 1 83 ? 1.761 11.189 -7.997 1.00 70.75 83 ALA A N 1
ATOM 665 C CA . ALA A 1 83 ? 2.786 10.576 -7.157 1.00 70.75 83 ALA A CA 1
ATOM 666 C C . ALA A 1 83 ? 2.988 9.083 -7.466 1.00 70.75 83 ALA A C 1
ATOM 668 O O . ALA A 1 83 ? 4.123 8.614 -7.521 1.00 70.75 83 ALA A O 1
ATOM 669 N N . ARG A 1 84 ? 1.907 8.329 -7.714 1.00 77.00 84 ARG A N 1
ATOM 670 C CA . ARG A 1 84 ? 2.006 6.923 -8.117 1.00 77.00 84 ARG A CA 1
ATOM 671 C C . ARG A 1 84 ? 2.565 6.787 -9.527 1.00 77.00 84 ARG A C 1
ATOM 673 O O . ARG A 1 84 ? 3.380 5.906 -9.783 1.00 77.00 84 ARG A O 1
ATOM 680 N N . ARG A 1 85 ? 2.135 7.653 -10.445 1.00 79.19 85 ARG A N 1
ATOM 681 C CA . ARG A 1 85 ? 2.659 7.671 -11.813 1.00 79.19 85 ARG A CA 1
ATOM 682 C C . ARG A 1 85 ? 4.160 7.965 -11.824 1.00 79.19 85 ARG A C 1
ATOM 684 O O . ARG A 1 85 ? 4.905 7.216 -12.442 1.00 7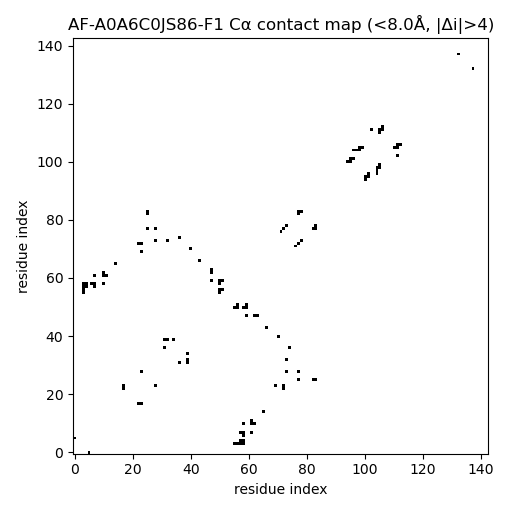9.19 85 ARG A O 1
ATOM 691 N N . LEU A 1 86 ? 4.587 8.971 -11.065 1.00 79.38 86 LEU A N 1
ATOM 692 C CA . LEU A 1 86 ? 5.989 9.321 -10.873 1.00 79.38 86 LEU A CA 1
ATOM 693 C C . LEU A 1 86 ? 6.776 8.178 -10.225 1.00 79.38 86 LEU A C 1
ATOM 695 O O . LEU A 1 86 ? 7.876 7.887 -10.670 1.00 79.38 86 LEU A O 1
ATOM 699 N N . TYR A 1 87 ? 6.220 7.495 -9.220 1.00 75.00 87 TYR A N 1
ATOM 700 C C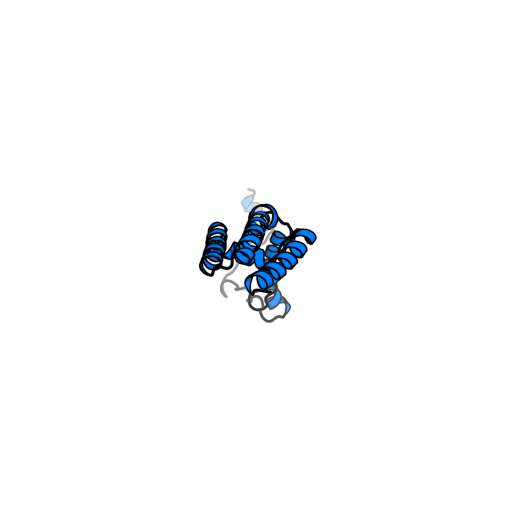A . TYR A 1 87 ? 6.858 6.327 -8.604 1.00 75.00 87 TYR A CA 1
ATOM 701 C C . TYR A 1 87 ? 7.108 5.204 -9.624 1.00 75.00 87 TYR A C 1
ATOM 703 O O . TYR A 1 87 ? 8.215 4.680 -9.712 1.00 75.00 87 TYR A O 1
ATOM 711 N N . LEU A 1 88 ? 6.106 4.877 -10.446 1.00 79.06 88 LEU A N 1
ATOM 712 C CA . LEU A 1 88 ? 6.233 3.860 -11.494 1.00 79.06 88 LEU A CA 1
ATOM 713 C C . LEU A 1 88 ? 7.208 4.277 -12.605 1.00 79.06 88 LEU A C 1
ATOM 715 O O . LEU A 1 88 ? 7.960 3.441 -13.105 1.00 79.06 88 LEU A O 1
ATOM 719 N N . GLU A 1 89 ? 7.196 5.551 -13.001 1.00 82.06 89 GLU A N 1
ATOM 720 C CA . GLU A 1 89 ? 8.126 6.096 -13.995 1.00 82.06 89 GLU A CA 1
ATOM 721 C C . GLU A 1 89 ? 9.563 6.105 -13.454 1.00 82.06 89 GLU A C 1
ATOM 723 O O . GLU A 1 89 ? 10.458 5.616 -14.139 1.00 82.06 89 GLU A O 1
ATOM 728 N N . SER A 1 90 ? 9.765 6.520 -12.199 1.00 80.00 90 SER A N 1
ATOM 729 C CA . SER A 1 90 ? 11.057 6.493 -11.504 1.00 80.00 90 SER A CA 1
ATOM 730 C C . SER A 1 90 ? 11.648 5.089 -11.456 1.00 80.00 90 SER A C 1
ATOM 732 O O . SER A 1 90 ? 12.809 4.914 -11.804 1.00 80.00 90 SER A O 1
ATOM 734 N N . SER A 1 91 ? 10.869 4.073 -11.072 1.00 72.75 91 SER A N 1
ATOM 735 C CA . SER A 1 91 ? 11.366 2.690 -11.043 1.00 72.75 91 SER A CA 1
ATOM 736 C C . SER A 1 91 ? 11.704 2.154 -12.436 1.00 72.75 91 SER A C 1
ATOM 738 O O . SER A 1 91 ? 12.619 1.346 -12.584 1.00 72.75 91 SER A O 1
ATOM 740 N N . ARG A 1 92 ? 10.981 2.589 -13.476 1.00 77.75 92 ARG A N 1
ATOM 741 C CA . ARG A 1 92 ? 11.283 2.205 -14.860 1.00 77.75 92 ARG A CA 1
ATOM 742 C C . ARG A 1 92 ? 12.550 2.883 -15.370 1.00 77.75 92 ARG A C 1
ATOM 744 O O . ARG A 1 92 ? 13.310 2.252 -16.098 1.00 77.75 92 ARG A O 1
ATOM 751 N N . ASP A 1 93 ? 12.761 4.144 -15.016 1.00 77.19 93 ASP A N 1
ATOM 752 C CA . ASP A 1 93 ? 13.967 4.870 -15.398 1.00 77.19 93 ASP A CA 1
ATOM 753 C C . ASP A 1 93 ? 15.189 4.358 -14.634 1.00 77.19 93 ASP A C 1
ATOM 755 O O . ASP A 1 93 ? 16.224 4.138 -15.247 1.00 77.19 93 ASP A O 1
ATOM 759 N N . GLU A 1 94 ? 15.063 4.028 -13.351 1.00 78.88 94 GLU A N 1
ATOM 760 C CA . GLU A 1 94 ? 16.141 3.398 -12.579 1.00 78.88 94 GLU A CA 1
ATOM 761 C C . GLU A 1 94 ? 16.578 2.057 -13.193 1.00 78.88 94 GLU A C 1
ATOM 763 O O . GLU A 1 94 ? 17.770 1.800 -13.333 1.00 78.88 94 GLU A O 1
ATOM 768 N N . ALA A 1 95 ? 15.631 1.255 -13.695 1.00 73.44 95 ALA A N 1
ATOM 769 C CA . ALA A 1 95 ? 15.941 0.026 -14.429 1.00 73.44 95 ALA A CA 1
ATOM 770 C C . ALA A 1 95 ? 16.672 0.265 -15.768 1.00 73.44 95 ALA A C 1
ATOM 772 O O . ALA A 1 95 ? 17.367 -0.626 -16.247 1.00 73.44 95 ALA A O 1
ATOM 773 N N . ARG A 1 96 ? 16.551 1.450 -16.385 1.00 70.38 96 ARG A N 1
ATOM 774 C CA . ARG A 1 96 ? 17.329 1.817 -17.588 1.00 70.38 96 ARG A CA 1
ATOM 775 C C . ARG A 1 96 ? 18.770 2.193 -17.264 1.00 70.38 96 ARG A C 1
ATOM 777 O O . ARG A 1 96 ? 19.615 2.144 -18.157 1.00 70.38 96 ARG A O 1
ATOM 784 N N . PHE A 1 97 ? 19.043 2.572 -16.019 1.00 76.56 97 PHE A N 1
ATOM 785 C CA . PHE A 1 97 ? 20.371 2.962 -15.551 1.00 76.56 97 PHE A CA 1
ATOM 786 C C . PHE A 1 97 ? 21.083 1.854 -14.764 1.00 76.56 97 PHE A C 1
ATOM 788 O O . PHE A 1 97 ? 22.088 2.107 -14.103 1.00 76.56 97 PHE A O 1
ATOM 795 N N . ASP A 1 98 ? 20.603 0.615 -14.859 1.00 80.75 98 ASP A N 1
ATOM 796 C CA . ASP A 1 98 ? 21.323 -0.540 -14.343 1.00 80.75 98 ASP A CA 1
ATOM 797 C C . ASP A 1 98 ? 22.405 -0.976 -15.337 1.00 80.75 98 ASP A C 1
ATOM 799 O O . ASP A 1 98 ? 22.132 -1.376 -16.469 1.00 80.75 98 ASP A O 1
ATOM 803 N N . HIS A 1 99 ? 23.657 -0.918 -14.892 1.00 75.81 99 HIS A N 1
ATOM 804 C CA . HIS A 1 99 ? 24.827 -1.258 -15.699 1.00 75.81 99 HIS A CA 1
ATOM 805 C C . HIS A 1 99 ? 24.795 -2.696 -16.223 1.00 75.81 99 HIS A C 1
ATOM 807 O O . HIS A 1 99 ? 25.294 -2.972 -17.309 1.00 75.81 99 HIS A O 1
ATOM 813 N N . SER A 1 100 ? 24.169 -3.620 -15.489 1.00 80.06 100 SER A N 1
ATOM 814 C CA . SER A 1 100 ? 24.122 -5.033 -15.876 1.00 80.06 100 SER A CA 1
ATOM 815 C C . SER A 1 100 ? 23.172 -5.316 -17.045 1.00 80.06 100 SER A C 1
ATOM 817 O O . SER A 1 100 ? 23.380 -6.275 -17.790 1.00 80.06 100 SER A O 1
ATOM 819 N N . SER A 1 101 ? 22.166 -4.462 -17.245 1.00 77.88 101 SER A N 1
ATOM 820 C CA . SER A 1 101 ? 21.096 -4.652 -18.231 1.00 77.88 101 SER A CA 1
ATOM 821 C C . SER A 1 101 ? 21.024 -3.550 -19.297 1.00 77.88 101 SER A C 1
ATOM 823 O O . SER A 1 101 ? 20.418 -3.755 -20.351 1.00 77.88 101 SER A O 1
ATOM 825 N N . SER A 1 102 ? 21.666 -2.404 -19.066 1.00 78.94 102 SER A N 1
ATOM 826 C CA . SER A 1 102 ? 21.647 -1.251 -19.964 1.00 78.94 102 SER A CA 1
ATOM 827 C C . SER A 1 102 ? 22.795 -1.277 -20.968 1.00 78.94 102 SER A C 1
ATOM 829 O O . SER A 1 102 ? 23.959 -1.064 -20.624 1.00 78.94 102 SER A O 1
ATOM 831 N N . ILE A 1 103 ? 22.460 -1.492 -22.243 1.00 77.50 103 ILE A N 1
ATOM 832 C CA . ILE A 1 103 ? 23.449 -1.525 -23.327 1.00 77.50 103 ILE A CA 1
ATOM 833 C C . ILE A 1 103 ? 24.105 -0.160 -23.564 1.00 77.50 103 ILE A C 1
ATOM 835 O O . ILE A 1 103 ? 25.284 -0.102 -23.900 1.00 77.50 103 ILE A O 1
ATOM 839 N N . ASP A 1 104 ? 23.373 0.929 -23.323 1.00 76.00 104 ASP A N 1
ATOM 840 C CA . ASP A 1 104 ? 23.878 2.290 -23.503 1.00 76.00 104 ASP A CA 1
ATOM 841 C C . ASP A 1 104 ? 24.966 2.608 -22.468 1.00 76.00 104 ASP A C 1
ATOM 843 O O . ASP A 1 104 ? 26.007 3.164 -22.816 1.00 76.00 104 ASP A O 1
ATOM 847 N N . LEU A 1 105 ? 24.774 2.186 -21.211 1.00 82.19 105 LEU A N 1
ATOM 848 C CA . LEU A 1 105 ? 25.789 2.326 -20.161 1.00 82.19 105 LEU A CA 1
ATOM 849 C C . LEU A 1 105 ? 27.001 1.425 -20.413 1.00 82.19 105 LEU A C 1
ATOM 851 O O . LEU A 1 105 ? 28.137 1.859 -20.240 1.00 82.19 105 LEU A O 1
ATOM 855 N N . GLN A 1 106 ? 26.777 0.196 -20.878 1.00 83.94 106 GLN A N 1
ATOM 856 C CA . GLN A 1 106 ? 27.861 -0.723 -21.233 1.00 83.94 106 GLN A CA 1
ATOM 857 C C . GLN A 1 106 ? 28.684 -0.224 -22.433 1.00 83.94 106 GLN A C 1
ATOM 859 O O . GLN A 1 106 ? 29.902 -0.411 -22.473 1.00 83.94 106 GLN A O 1
ATOM 864 N N . MET A 1 107 ? 28.047 0.446 -23.398 1.00 80.81 107 MET A N 1
ATOM 865 C CA . MET A 1 107 ? 28.741 1.115 -24.501 1.00 80.81 107 MET A CA 1
ATOM 866 C C . MET A 1 107 ? 29.482 2.371 -24.037 1.00 80.81 107 MET A C 1
ATOM 868 O O . MET A 1 107 ? 30.611 2.591 -24.475 1.00 80.81 107 MET A O 1
ATOM 872 N N . ALA A 1 108 ? 28.887 3.169 -23.145 1.00 81.38 108 ALA A N 1
ATOM 873 C CA . ALA A 1 108 ? 29.512 4.373 -22.597 1.00 81.38 108 ALA A CA 1
ATOM 874 C C . ALA A 1 108 ? 30.779 4.057 -21.783 1.00 81.38 108 ALA A C 1
ATOM 876 O O . ALA A 1 108 ? 31.803 4.710 -21.974 1.00 81.38 108 ALA A O 1
ATOM 877 N N . ASP A 1 109 ? 30.745 3.010 -20.956 1.00 83.94 109 ASP A N 1
ATOM 878 C CA . ASP A 1 109 ? 31.904 2.544 -20.179 1.00 83.94 109 ASP A CA 1
ATOM 879 C C . ASP A 1 109 ? 32.887 1.700 -21.006 1.00 83.94 109 ASP A C 1
ATOM 881 O O . ASP A 1 109 ? 33.952 1.304 -20.526 1.00 83.94 109 ASP A O 1
ATOM 885 N N . GLY A 1 110 ? 32.549 1.410 -22.266 1.00 78.38 110 GLY A N 1
ATOM 886 C CA . GLY A 1 110 ? 33.388 0.648 -23.185 1.00 78.38 110 GLY A CA 1
ATOM 887 C C . GLY A 1 110 ? 33.522 -0.838 -22.839 1.00 78.38 110 GLY A C 1
ATOM 888 O O . GLY A 1 110 ? 34.398 -1.504 -23.399 1.00 78.38 110 GLY A O 1
ATOM 889 N N . SER A 1 111 ? 32.671 -1.362 -21.948 1.00 82.00 111 SER A N 1
ATOM 890 C CA . SER A 1 111 ? 32.618 -2.787 -21.597 1.00 82.00 111 SER A CA 1
ATOM 891 C C . SER A 1 111 ? 32.051 -3.632 -22.741 1.00 82.00 111 SER A C 1
ATOM 893 O O . SER A 1 111 ? 32.487 -4.766 -22.944 1.00 82.00 111 SER A O 1
ATOM 895 N N . VAL A 1 112 ? 31.151 -3.058 -23.545 1.00 78.94 112 VAL A N 1
ATOM 896 C CA . VAL A 1 112 ? 30.640 -3.650 -24.783 1.00 78.94 112 VAL A CA 1
ATOM 897 C C . VAL A 1 112 ? 30.968 -2.733 -25.954 1.00 78.94 112 VAL A C 1
ATOM 899 O O . VAL A 1 112 ? 30.712 -1.533 -25.933 1.00 78.94 112 VAL A O 1
ATOM 902 N N . LYS A 1 113 ? 31.532 -3.313 -27.013 1.00 80.25 113 LYS A N 1
ATOM 903 C CA . LYS A 1 113 ? 31.746 -2.637 -28.296 1.00 80.25 113 LYS A CA 1
ATOM 904 C C . LYS A 1 113 ? 30.806 -3.242 -29.323 1.00 80.25 113 LYS A C 1
ATOM 906 O O . LYS A 1 113 ? 30.503 -4.433 -29.249 1.00 80.25 113 LYS A O 1
ATOM 911 N N . HIS A 1 114 ? 30.371 -2.440 -30.294 1.00 72.50 114 HIS A N 1
ATOM 912 C CA . HIS A 1 114 ? 29.682 -2.984 -31.459 1.00 72.50 114 HIS A CA 1
ATOM 913 C C . HIS A 1 114 ? 30.514 -4.122 -32.047 1.00 72.50 114 HIS A C 1
ATOM 915 O O . HIS A 1 114 ? 31.731 -3.987 -32.216 1.00 72.50 114 HIS A O 1
ATOM 921 N N . ALA A 1 115 ? 29.852 -5.238 -32.352 1.00 71.06 115 ALA A N 1
ATOM 922 C CA . ALA A 1 115 ? 30.484 -6.272 -33.146 1.00 71.06 115 ALA A CA 1
ATOM 923 C C . ALA A 1 115 ? 31.007 -5.620 -34.438 1.00 71.06 115 ALA A C 1
ATOM 925 O O . ALA A 1 115 ? 30.311 -4.770 -35.010 1.00 71.06 115 ALA A O 1
ATOM 926 N N . PRO A 1 116 ? 32.225 -5.967 -34.889 1.00 69.06 116 PRO A N 1
ATOM 927 C CA . PRO A 1 116 ? 32.702 -5.490 -36.174 1.00 69.06 116 PRO A CA 1
ATOM 928 C C . PRO A 1 116 ? 31.655 -5.858 -37.232 1.00 69.06 116 PRO A C 1
ATOM 930 O O . PRO A 1 116 ? 31.064 -6.940 -37.134 1.00 69.06 116 PRO A O 1
ATOM 933 N N . PRO A 1 117 ? 31.380 -4.971 -38.205 1.00 68.06 117 PRO A N 1
ATOM 934 C CA . PRO A 1 117 ? 30.389 -5.249 -39.230 1.00 68.06 117 PRO A CA 1
ATOM 935 C C . PRO A 1 117 ? 30.713 -6.605 -39.846 1.00 68.06 117 PRO A C 1
ATOM 937 O O . PRO A 1 117 ? 31.820 -6.815 -40.347 1.00 68.06 117 PRO A O 1
ATOM 940 N N . SER A 1 118 ? 29.765 -7.540 -39.775 1.00 59.50 118 SER A N 1
ATOM 941 C CA . SER A 1 118 ? 29.895 -8.794 -40.495 1.00 59.50 118 SER A CA 1
ATOM 942 C C . SER A 1 118 ? 29.780 -8.440 -41.969 1.00 59.50 118 SER A C 1
ATOM 944 O O . SER A 1 118 ? 28.680 -8.301 -42.504 1.00 59.50 118 SER A O 1
ATOM 946 N N . ILE A 1 119 ? 30.919 -8.225 -42.622 1.00 59.31 119 ILE A N 1
ATOM 947 C CA . ILE A 1 119 ? 30.965 -8.226 -44.076 1.00 59.31 119 ILE A CA 1
ATOM 948 C C . ILE A 1 119 ? 30.456 -9.615 -44.446 1.00 59.31 119 ILE A C 1
ATOM 950 O O . ILE A 1 119 ? 31.063 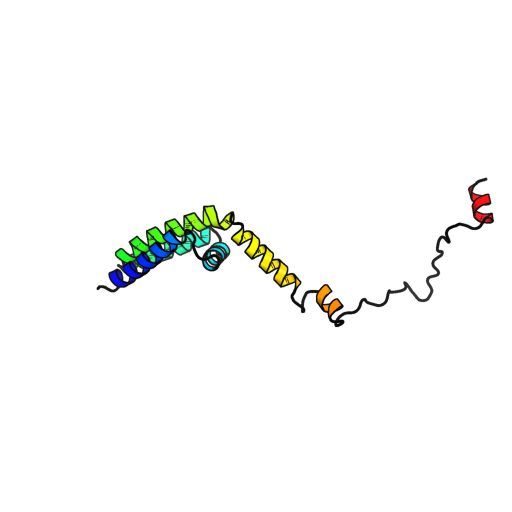-10.615 -44.057 1.00 59.31 119 ILE A O 1
ATOM 954 N N . TYR A 1 120 ? 29.286 -9.675 -45.079 1.00 55.16 120 TYR A N 1
ATOM 955 C CA . TYR A 1 120 ? 28.734 -10.908 -45.614 1.00 55.16 120 TYR A CA 1
ATOM 956 C C . TYR A 1 120 ? 29.808 -11.533 -46.502 1.00 55.16 120 TYR A C 1
ATOM 958 O O . TYR A 1 120 ? 29.985 -11.090 -47.622 1.00 55.16 120 TYR A O 1
ATOM 966 N N . TYR A 1 121 ? 30.535 -12.520 -45.978 1.00 55.69 121 TYR A N 1
ATOM 967 C CA . TYR A 1 121 ? 31.504 -13.353 -46.685 1.00 55.69 121 TYR A CA 1
ATOM 968 C C . TYR A 1 121 ? 32.696 -12.624 -47.354 1.00 55.69 121 TYR A C 1
ATOM 970 O O . TYR A 1 121 ? 32.553 -11.728 -48.185 1.00 55.69 121 TYR A O 1
ATOM 978 N N . ALA A 1 122 ? 33.919 -13.086 -47.079 1.00 52.34 122 ALA A N 1
ATOM 979 C CA . ALA A 1 122 ? 35.102 -12.723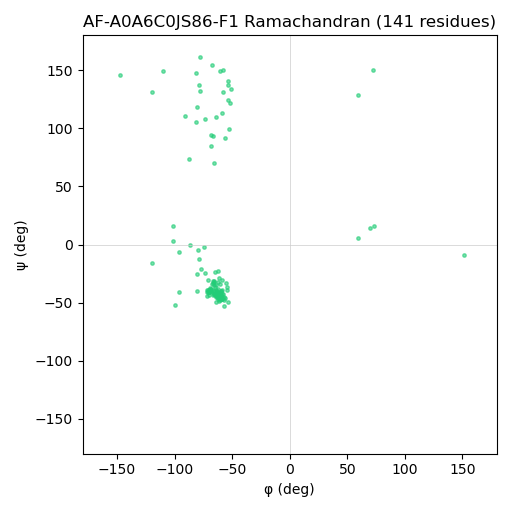 -47.862 1.00 52.34 122 ALA A CA 1
ATOM 980 C C . ALA A 1 122 ? 34.986 -13.350 -49.268 1.00 52.34 122 ALA A C 1
ATOM 982 O O . ALA A 1 122 ? 35.426 -14.470 -49.503 1.00 52.34 122 ALA A O 1
ATOM 983 N N . GLY A 1 123 ? 34.289 -12.666 -50.174 1.00 57.03 123 GLY A N 1
ATOM 984 C CA . GLY A 1 123 ? 33.939 -13.166 -51.507 1.00 57.03 123 GLY A CA 1
ATOM 985 C C . GLY A 1 123 ? 32.640 -12.588 -52.070 1.00 57.03 123 GLY A C 1
ATOM 986 O O . GLY A 1 123 ? 32.355 -12.774 -53.251 1.00 57.03 123 GLY A O 1
ATOM 987 N N . TRP A 1 124 ? 31.860 -11.860 -51.266 1.00 54.44 124 TRP A N 1
ATOM 988 C CA . TRP A 1 124 ? 30.718 -11.114 -51.776 1.00 54.44 124 TRP A CA 1
ATOM 989 C C . TRP A 1 124 ? 31.213 -9.884 -52.540 1.00 54.44 124 TRP A C 1
ATOM 991 O O . TRP A 1 124 ? 31.735 -8.936 -51.955 1.00 54.44 124 TRP A O 1
ATOM 1001 N N . GLN A 1 125 ? 31.084 -9.921 -53.865 1.00 55.16 125 GLN A N 1
ATOM 1002 C CA . GLN A 1 125 ? 31.172 -8.733 -54.700 1.00 55.16 125 GLN A CA 1
ATOM 1003 C C . GLN A 1 125 ? 29.809 -8.047 -54.641 1.00 55.16 125 GLN A C 1
ATOM 1005 O O . GLN A 1 125 ? 28.860 -8.546 -55.253 1.00 55.16 125 GLN A O 1
ATOM 1010 N N . PRO A 1 126 ? 29.654 -6.925 -53.922 1.00 53.25 126 PRO A N 1
ATOM 1011 C CA . PRO A 1 126 ? 28.479 -6.119 -54.139 1.00 53.25 126 PRO A CA 1
ATOM 1012 C C . PRO A 1 126 ? 28.589 -5.611 -55.579 1.00 53.25 126 PRO A C 1
ATOM 1014 O O . PRO A 1 126 ? 29.427 -4.761 -55.884 1.00 53.25 126 PRO A O 1
ATOM 1017 N N . HIS A 1 127 ? 27.735 -6.106 -56.478 1.00 52.62 127 HIS A N 1
ATOM 1018 C CA . HIS A 1 127 ? 27.323 -5.317 -57.635 1.00 52.62 127 HIS A CA 1
ATOM 1019 C C . HIS A 1 127 ? 26.526 -4.134 -57.081 1.00 52.62 127 HIS A C 1
ATOM 1021 O O . HIS A 1 127 ? 25.300 -4.084 -57.139 1.00 52.62 127 HIS A O 1
ATOM 1027 N N . LEU A 1 128 ? 27.242 -3.220 -56.426 1.00 54.72 128 LEU A N 1
ATOM 1028 C C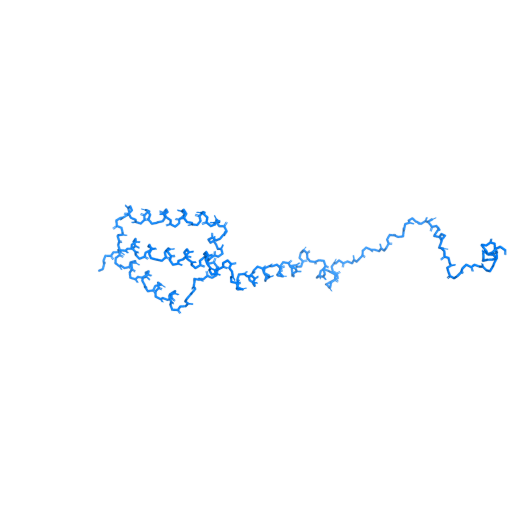A . LEU A 1 128 ? 26.750 -1.906 -56.097 1.00 54.72 128 LEU A CA 1
ATOM 1029 C C . LEU A 1 128 ? 26.275 -1.333 -57.420 1.00 54.72 128 LEU A C 1
ATOM 1031 O O . LEU A 1 128 ? 27.031 -1.267 -58.391 1.00 54.72 128 LEU A O 1
ATOM 1035 N N . LEU A 1 129 ? 25.012 -0.927 -57.442 1.00 55.97 129 LEU A N 1
ATOM 1036 C CA . LEU A 1 129 ? 24.574 0.116 -58.345 1.00 55.97 129 LEU A CA 1
ATOM 1037 C C . LEU A 1 129 ? 25.475 1.316 -58.039 1.00 55.97 129 LEU A C 1
ATOM 1039 O O . LEU A 1 129 ? 25.221 2.074 -57.103 1.00 55.97 129 LEU A O 1
ATOM 1043 N N . VAL A 1 130 ? 26.591 1.422 -58.762 1.00 55.03 130 VAL A N 1
ATOM 1044 C CA . VAL A 1 130 ? 27.424 2.616 -58.770 1.00 55.03 130 VAL A CA 1
ATOM 1045 C C . VAL A 1 130 ? 26.553 3.659 -59.441 1.00 55.03 130 VAL A C 1
ATOM 1047 O O . VAL A 1 130 ? 26.438 3.708 -60.662 1.00 55.03 130 VAL A O 1
ATOM 1050 N N . PHE A 1 131 ? 25.830 4.413 -58.623 1.00 55.09 131 PHE A N 1
ATOM 1051 C CA . PHE A 1 131 ? 25.164 5.610 -59.082 1.00 55.09 131 PHE A CA 1
ATOM 1052 C C . PHE A 1 131 ? 26.214 6.722 -59.194 1.00 55.09 131 PHE A C 1
ATOM 1054 O O . PHE A 1 131 ? 26.967 6.936 -58.241 1.00 55.09 131 PHE A O 1
ATOM 1061 N N . PRO A 1 132 ? 26.248 7.456 -60.317 1.00 60.88 132 PRO A N 1
ATOM 1062 C CA . PRO A 1 132 ? 25.402 7.288 -61.500 1.00 60.88 132 PRO A CA 1
ATOM 1063 C C . PRO A 1 132 ? 25.895 6.168 -62.447 1.00 60.88 132 PRO A C 1
ATOM 1065 O O . PRO A 1 132 ? 27.104 5.958 -62.565 1.00 60.88 132 PRO A O 1
ATOM 1068 N N . PRO A 1 133 ? 24.970 5.472 -63.144 1.00 63.94 133 PRO A N 1
ATOM 1069 C CA . PRO A 1 133 ? 25.306 4.443 -64.128 1.00 63.94 133 PRO A CA 1
ATOM 1070 C C . PRO A 1 133 ? 26.199 5.003 -65.240 1.00 63.94 133 PRO A C 1
ATOM 1072 O O . PRO A 1 133 ? 26.117 6.182 -65.589 1.00 63.94 133 PRO A O 1
ATOM 1075 N N . SER A 1 134 ? 27.043 4.145 -65.817 1.00 72.19 134 SER A N 1
ATOM 1076 C CA . SER A 1 134 ? 27.911 4.538 -66.928 1.00 72.19 134 SER A CA 1
ATOM 1077 C C . SER A 1 134 ? 27.091 5.020 -68.134 1.00 72.19 134 SER A C 1
ATOM 1079 O O . SER A 1 134 ? 25.977 4.544 -68.363 1.00 72.19 134 SER A O 1
ATOM 1081 N N . ALA A 1 135 ? 27.645 5.943 -68.926 1.00 70.25 135 ALA A N 1
ATOM 1082 C CA . ALA A 1 135 ? 26.952 6.534 -70.076 1.00 70.25 135 ALA A CA 1
ATOM 1083 C C . ALA A 1 135 ? 26.448 5.483 -71.088 1.00 70.25 135 ALA A C 1
ATOM 1085 O O . ALA A 1 135 ? 25.374 5.650 -71.660 1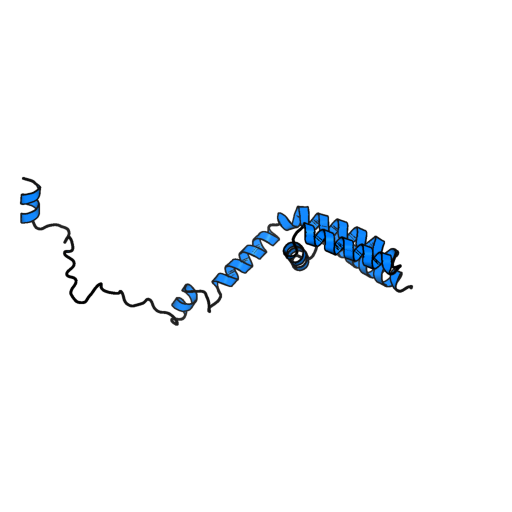.00 70.25 135 ALA A O 1
ATOM 1086 N N . ALA A 1 136 ? 27.180 4.374 -71.246 1.00 72.56 136 ALA A N 1
ATOM 1087 C CA . ALA A 1 136 ? 26.770 3.254 -72.093 1.00 72.56 136 ALA A CA 1
ATOM 1088 C C . ALA A 1 136 ? 25.482 2.587 -71.577 1.00 72.56 136 ALA A C 1
ATOM 1090 O O . ALA A 1 136 ? 24.555 2.345 -72.342 1.00 72.56 136 ALA A O 1
ATOM 1091 N N . THR A 1 137 ? 25.390 2.371 -70.262 1.00 68.56 137 THR A N 1
ATOM 1092 C CA . THR A 1 137 ? 24.202 1.800 -69.610 1.00 68.56 137 THR A CA 1
ATOM 1093 C C . THR A 1 137 ? 23.004 2.753 -69.681 1.00 68.56 137 THR A C 1
ATOM 1095 O O . THR A 1 137 ? 21.867 2.315 -69.813 1.00 68.56 137 THR A O 1
ATOM 1098 N N . GLN A 1 138 ? 23.241 4.068 -69.632 1.00 70.25 138 GLN A N 1
ATOM 1099 C CA . GLN A 1 138 ? 22.185 5.072 -69.799 1.00 70.25 138 GLN A CA 1
ATOM 1100 C C . GLN A 1 138 ? 21.630 5.130 -71.226 1.00 70.25 138 GLN A C 1
ATOM 1102 O O . GLN A 1 138 ? 20.426 5.307 -71.391 1.00 70.25 138 GLN A O 1
ATOM 1107 N N . GLN A 1 139 ? 22.480 4.978 -72.246 1.00 74.31 139 GLN A N 1
ATOM 1108 C CA . GLN A 1 139 ? 22.028 4.903 -73.639 1.00 74.31 139 GLN A CA 1
ATOM 1109 C C . GLN A 1 139 ? 21.179 3.656 -73.889 1.00 74.31 139 GLN A C 1
ATOM 1111 O O . GLN A 1 139 ? 20.118 3.763 -74.488 1.00 74.31 139 GLN A O 1
ATOM 1116 N N . GLU A 1 140 ? 21.592 2.500 -73.368 1.00 72.31 140 GLU A N 1
ATOM 1117 C CA . GLU A 1 140 ? 20.850 1.245 -73.541 1.00 72.31 140 GLU A CA 1
ATOM 1118 C C . GLU A 1 140 ? 19.461 1.279 -72.879 1.00 72.31 140 GLU A C 1
ATOM 1120 O O . GLU A 1 140 ? 18.502 0.726 -73.410 1.00 72.31 140 GLU A O 1
ATOM 1125 N N . MET A 1 141 ? 19.324 1.970 -71.741 1.00 63.78 141 MET A N 1
ATOM 1126 C CA . MET A 1 141 ? 18.039 2.099 -71.046 1.00 63.78 141 MET A CA 1
ATOM 1127 C C . MET A 1 141 ? 17.102 3.160 -71.640 1.00 63.78 141 MET A C 1
ATOM 1129 O O . MET A 1 141 ? 15.891 3.052 -71.452 1.00 63.78 141 MET A O 1
ATOM 1133 N N . ASN A 1 142 ? 17.631 4.182 -72.318 1.00 69.12 142 ASN A N 1
ATOM 1134 C CA . ASN A 1 142 ? 16.829 5.302 -72.822 1.00 69.12 142 ASN A CA 1
ATOM 1135 C C . ASN A 1 142 ? 16.399 5.171 -74.294 1.00 69.12 142 ASN A C 1
ATOM 1137 O O . ASN A 1 142 ? 15.575 5.980 -74.719 1.00 69.12 142 ASN A O 1
ATOM 1141 N N . GLY A 1 143 ? 16.876 4.148 -75.015 1.00 51.41 143 GLY A N 1
ATOM 1142 C CA . GLY A 1 143 ? 16.491 3.869 -76.405 1.00 51.41 143 GLY A CA 1
ATOM 1143 C C . GLY A 1 143 ? 17.254 4.698 -77.427 1.00 51.41 143 GLY A C 1
ATOM 1144 O O . GLY A 1 143 ? 17.076 5.935 -77.446 1.00 51.41 143 GLY A O 1
#

Sequence (143 aa):
MSPDESYASLLLVFLLVVITQKQFSSMFLELLLKITRPGATVVLLGLLVFLYSKGLHYTFLVMGVIVVFLLRDMWSHWVRSDARRLYLESSRDEARFDHSSSIDLQMADGSVKHAPPSIYYAGWQPHLLVFPPSAATQQEMNG

Organism: NCBI:txid1070528

Mean predicted aligned error: 14.71 Å